Protein AF-A0A6G0R1X8-F1 (afdb_monomer)

Radius of gyration: 16.65 Å; Cα contacts (8 Å, |Δi|>4): 162; chains: 1; bounding box: 64×27×26 Å

Sequence (95 aa):
MTIVTAVLAVLTAAGYVDLYRDAGFKHK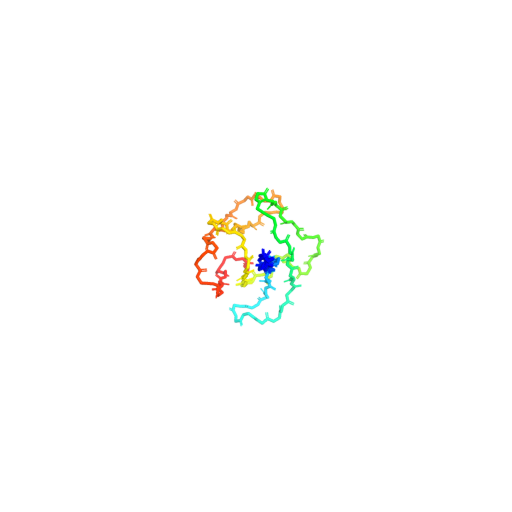LARVDSVVVDACYRFTRKYVDNVITSAKWHGLPGSATITFYTGRNCDGTTRDWPIDTPSPRIFDWMG

Organism: NCBI:txid53985

Solvent-accessible surface area (backbone atoms only — not comparable to full-atom values): 6027 Å² total; per-residue (Å²): 138,86,83,80,80,81,78,80,78,76,79,73,57,67,9,34,40,40,34,9,48,32,66,84,69,38,69,76,72,50,72,46,68,63,61,61,84,101,63,86,87,67,83,90,56,73,88,58,62,70,40,43,16,15,40,39,56,49,58,61,76,73,95,39,69,51,72,48,51,76,33,81,81,76,35,81,60,72,51,72,44,56,63,80,51,79,63,66,48,66,44,96,76,40,105

Secondary structure (DSSP, 8-state):
---------------EEEEESSTTS-SEEEEE-SPPTT-------GGGTT---EEEEES--SS-EEEEESSTTS-SSEEEEETTSPS-EE-SS--

Structure (mmCIF, N/CA/C/O backbone):
data_AF-A0A6G0R1X8-F1
#
_entry.id   AF-A0A6G0R1X8-F1
#
loop_
_atom_site.group_PDB
_atom_site.id
_atom_site.type_symbol
_atom_site.label_atom_id
_atom_site.label_alt_id
_atom_site.label_comp_id
_atom_site.label_asym_id
_atom_site.label_entity_id
_atom_site.label_seq_id
_atom_site.pdbx_PDB_ins_code
_atom_site.Cartn_x
_atom_site.Cartn_y
_atom_site.Cartn_z
_atom_site.occupancy
_atom_site.B_iso_or_equiv
_atom_site.auth_seq_id
_atom_site.auth_comp_id
_atom_site.auth_asym_id
_atom_site.auth_atom_id
_atom_site.pdbx_PDB_model_num
ATOM 1 N N . MET A 1 1 ? 49.512 9.334 2.892 1.00 44.31 1 MET A N 1
ATOM 2 C CA . MET A 1 1 ? 48.211 9.753 3.453 1.00 44.31 1 MET A CA 1
ATOM 3 C C . MET A 1 1 ? 47.153 8.879 2.801 1.00 44.31 1 MET A C 1
ATOM 5 O O . MET A 1 1 ? 46.906 9.042 1.615 1.00 44.31 1 MET A O 1
ATOM 9 N N . THR A 1 2 ? 46.646 7.870 3.505 1.00 49.78 2 THR A N 1
ATOM 10 C CA . THR A 1 2 ? 45.691 6.902 2.941 1.00 49.78 2 THR A CA 1
ATOM 11 C C . THR A 1 2 ? 44.289 7.381 3.283 1.00 49.78 2 THR A C 1
ATOM 13 O O . THR A 1 2 ? 43.943 7.463 4.458 1.00 49.78 2 THR A O 1
ATOM 16 N N . ILE A 1 3 ? 43.506 7.763 2.277 1.00 58.88 3 ILE A N 1
ATOM 17 C CA . ILE A 1 3 ? 42.121 8.191 2.479 1.00 58.88 3 ILE A CA 1
ATOM 18 C C . ILE A 1 3 ? 41.276 6.917 2.503 1.00 58.88 3 ILE A C 1
ATOM 20 O O . ILE A 1 3 ? 41.110 6.264 1.476 1.00 58.88 3 ILE A O 1
ATOM 24 N N . VAL A 1 4 ? 40.799 6.525 3.684 1.00 59.16 4 VAL A N 1
ATOM 25 C CA . VAL A 1 4 ? 39.840 5.425 3.829 1.00 59.16 4 VAL A CA 1
ATOM 26 C C . VAL A 1 4 ? 38.451 6.017 3.634 1.00 59.16 4 VAL A C 1
ATOM 28 O O . VAL A 1 4 ? 37.895 6.641 4.536 1.00 59.16 4 VAL A O 1
ATOM 31 N N . THR A 1 5 ? 37.903 5.875 2.433 1.00 59.31 5 THR A N 1
ATOM 32 C CA . THR A 1 5 ? 36.533 6.290 2.127 1.00 59.31 5 THR A CA 1
ATOM 33 C C . THR A 1 5 ? 35.571 5.288 2.761 1.00 59.31 5 THR A C 1
ATOM 35 O O . THR A 1 5 ? 35.389 4.180 2.261 1.00 59.31 5 THR A O 1
ATOM 38 N N . ALA A 1 6 ? 34.961 5.656 3.888 1.00 58.72 6 ALA A N 1
ATOM 39 C CA . ALA A 1 6 ? 33.864 4.892 4.465 1.00 58.72 6 ALA A CA 1
ATOM 40 C C . ALA A 1 6 ? 32.612 5.103 3.601 1.00 58.72 6 ALA A C 1
ATOM 42 O O . ALA A 1 6 ? 31.965 6.148 3.667 1.00 58.72 6 ALA A O 1
ATOM 43 N N . VAL A 1 7 ? 32.284 4.125 2.758 1.00 58.69 7 VAL A N 1
ATOM 44 C CA . VAL A 1 7 ? 31.001 4.104 2.050 1.00 58.69 7 VAL A CA 1
ATOM 45 C C . VAL A 1 7 ? 29.928 3.723 3.069 1.00 58.69 7 VAL A C 1
ATOM 47 O O . VAL A 1 7 ? 29.845 2.569 3.488 1.00 58.69 7 VAL A O 1
ATOM 50 N N . LEU A 1 8 ? 29.115 4.694 3.493 1.00 50.12 8 LEU A N 1
ATOM 51 C CA . LEU A 1 8 ? 27.870 4.418 4.209 1.00 50.12 8 LEU A CA 1
ATOM 52 C C . LEU A 1 8 ? 26.924 3.702 3.243 1.00 50.12 8 LEU A C 1
ATOM 54 O O . LEU A 1 8 ? 26.263 4.328 2.416 1.00 50.12 8 LEU A O 1
ATOM 58 N N . ALA A 1 9 ? 26.876 2.375 3.338 1.00 43.78 9 ALA A N 1
ATOM 59 C CA . ALA A 1 9 ? 25.827 1.592 2.712 1.00 43.78 9 ALA A CA 1
ATOM 60 C C . ALA A 1 9 ? 24.506 1.943 3.407 1.00 43.78 9 ALA A C 1
ATOM 62 O O . ALA A 1 9 ? 24.202 1.443 4.491 1.00 43.78 9 ALA A O 1
ATOM 63 N N . VAL A 1 10 ? 23.729 2.842 2.802 1.00 49.38 10 VAL A N 1
ATOM 64 C CA . VAL A 1 10 ? 22.335 3.042 3.188 1.00 49.38 10 VAL A CA 1
ATOM 65 C C . VAL A 1 10 ? 21.616 1.756 2.799 1.00 49.38 10 VAL A C 1
ATOM 67 O O . VAL A 1 10 ? 21.347 1.516 1.625 1.00 49.38 10 VAL A O 1
ATOM 70 N N . LEU A 1 11 ? 21.362 0.891 3.780 1.00 48.38 11 LEU A N 1
ATOM 71 C CA . LEU A 1 11 ? 20.431 -0.220 3.631 1.00 48.38 11 LEU A CA 1
ATOM 72 C C . LEU A 1 11 ? 19.064 0.406 3.355 1.00 48.38 11 LEU A C 1
ATOM 74 O O . LEU A 1 11 ? 18.345 0.775 4.283 1.00 48.38 11 LEU A O 1
ATOM 78 N N . THR A 1 12 ? 18.722 0.595 2.082 1.00 53.66 12 THR A N 1
ATOM 79 C CA . THR A 1 12 ? 17.360 0.944 1.693 1.00 53.66 12 THR A CA 1
ATOM 80 C C . THR A 1 12 ? 16.499 -0.228 2.132 1.00 53.66 12 THR A C 1
ATOM 82 O O . THR A 1 12 ? 16.541 -1.293 1.512 1.00 53.66 12 THR A O 1
ATOM 85 N N . ALA A 1 13 ? 15.804 -0.083 3.262 1.00 56.69 13 ALA A N 1
ATOM 86 C CA . ALA A 1 13 ? 14.865 -1.090 3.719 1.00 56.69 13 ALA A CA 1
ATOM 87 C C . ALA A 1 13 ? 13.905 -1.365 2.561 1.00 56.69 13 ALA A C 1
ATOM 89 O O . ALA A 1 13 ? 13.270 -0.437 2.064 1.00 56.69 13 ALA A O 1
ATOM 90 N N . ALA A 1 14 ? 13.860 -2.614 2.095 1.00 70.62 14 ALA A N 1
ATOM 91 C CA . ALA A 1 14 ? 12.938 -3.017 1.050 1.00 70.62 14 ALA A CA 1
ATOM 92 C C . ALA A 1 14 ? 11.522 -2.666 1.526 1.00 70.62 14 ALA A C 1
ATOM 94 O O . ALA A 1 14 ? 11.067 -3.163 2.560 1.00 70.62 14 ALA A O 1
ATOM 95 N N . GLY A 1 15 ? 10.880 -1.726 0.835 1.00 85.62 15 GLY A N 1
ATOM 96 C CA . GLY A 1 15 ? 9.591 -1.204 1.249 1.00 85.62 15 GLY A CA 1
ATOM 97 C C . GLY A 1 15 ? 8.535 -2.298 1.309 1.00 85.62 15 GLY A C 1
ATOM 98 O O . GLY A 1 15 ? 8.565 -3.243 0.517 1.00 85.62 15 GLY A O 1
ATOM 99 N N . TYR A 1 16 ? 7.605 -2.169 2.252 1.00 90.38 16 TYR A N 1
ATOM 100 C CA . TYR A 1 16 ? 6.550 -3.156 2.450 1.00 90.38 16 TYR A CA 1
ATOM 101 C C . TYR A 1 16 ? 5.172 -2.520 2.592 1.00 90.38 16 TYR A C 1
ATOM 103 O O . TYR A 1 16 ? 5.039 -1.366 3.010 1.00 90.38 16 TYR A O 1
ATOM 111 N N . VAL A 1 17 ? 4.146 -3.323 2.306 1.00 91.38 17 VAL A N 1
ATOM 112 C CA . VAL A 1 17 ? 2.731 -3.021 2.550 1.00 91.38 17 VAL A CA 1
ATOM 113 C C . VAL A 1 17 ? 2.107 -4.162 3.351 1.00 91.38 17 VAL A C 1
ATOM 115 O O . VAL A 1 17 ? 2.099 -5.310 2.915 1.00 91.38 17 VAL A O 1
ATOM 118 N N . ASP A 1 18 ? 1.566 -3.848 4.521 1.00 93.06 18 ASP A N 1
ATOM 119 C CA . ASP A 1 18 ? 0.769 -4.740 5.355 1.00 93.06 18 ASP A CA 1
ATOM 120 C C . ASP A 1 18 ? -0.719 -4.492 5.153 1.00 93.06 18 ASP A C 1
AT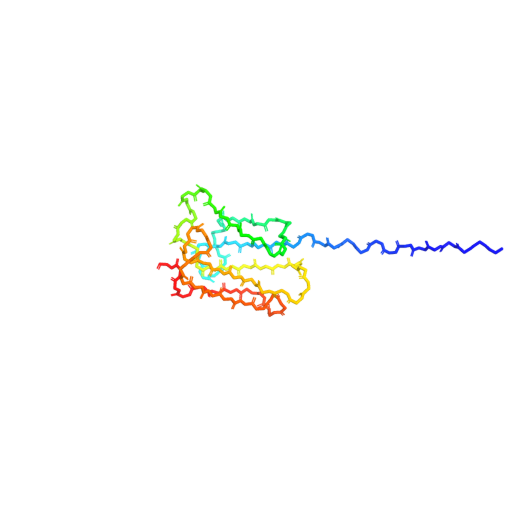OM 122 O O . ASP A 1 18 ? -1.173 -3.350 5.188 1.00 93.06 18 ASP A O 1
ATOM 126 N N . LEU A 1 19 ? -1.473 -5.579 5.008 1.00 91.62 19 LEU A N 1
ATOM 127 C CA . LEU A 1 19 ? -2.918 -5.578 4.798 1.00 91.62 19 LEU A CA 1
ATOM 128 C C . LEU A 1 19 ? -3.616 -6.240 5.980 1.00 91.62 19 LEU A C 1
ATOM 130 O O . LEU A 1 19 ? -3.169 -7.279 6.477 1.00 91.62 19 LEU A O 1
ATOM 134 N N . TYR A 1 20 ? -4.724 -5.654 6.412 1.00 92.25 20 TYR A N 1
ATOM 135 C CA . TYR A 1 20 ? -5.428 -6.029 7.633 1.00 92.25 20 TYR A CA 1
ATOM 136 C C . TYR A 1 20 ? -6.921 -6.166 7.384 1.00 92.25 20 TYR A C 1
ATOM 138 O O . TYR A 1 20 ? -7.495 -5.451 6.560 1.00 92.25 20 TYR A O 1
ATOM 146 N N . ARG A 1 21 ? -7.543 -7.072 8.140 1.00 91.25 21 ARG A N 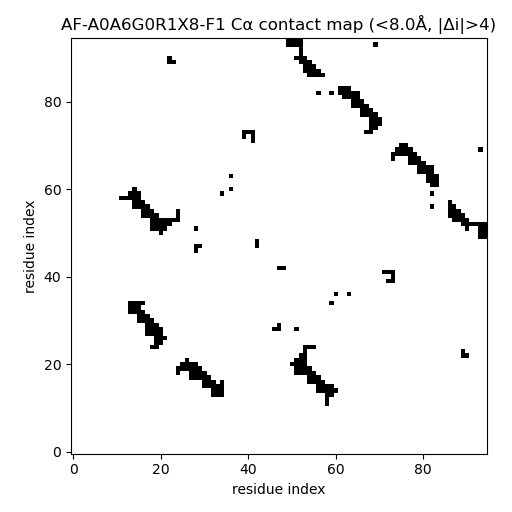1
ATOM 147 C CA . ARG A 1 21 ? -8.987 -7.295 8.080 1.00 91.25 21 ARG A CA 1
ATOM 148 C C . ARG A 1 21 ? -9.796 -6.211 8.781 1.00 91.25 21 ARG A C 1
ATOM 150 O O . ARG A 1 21 ? -10.934 -5.994 8.405 1.00 91.25 21 ARG A O 1
ATOM 157 N N . ASP A 1 22 ? -9.243 -5.581 9.816 1.00 89.69 22 ASP A N 1
ATOM 158 C CA . ASP A 1 22 ? -9.974 -4.588 10.608 1.00 89.69 22 ASP A CA 1
ATOM 159 C C . ASP A 1 22 ? -9.399 -3.192 10.425 1.00 89.69 22 ASP A C 1
ATOM 161 O O . ASP A 1 22 ? -8.184 -3.012 10.310 1.00 89.69 22 ASP A O 1
ATOM 165 N N . ALA A 1 23 ? -10.263 -2.180 10.522 1.00 85.56 23 ALA A N 1
ATOM 166 C CA . ALA A 1 23 ? -9.891 -0.767 10.455 1.00 85.56 23 ALA A CA 1
ATOM 167 C C . ALA A 1 23 ? -8.841 -0.370 11.517 1.00 85.56 23 ALA A C 1
ATOM 169 O O . ALA A 1 23 ? -8.054 0.546 11.314 1.00 85.56 23 ALA A O 1
ATOM 170 N N . GLY A 1 24 ? -8.776 -1.101 12.635 1.00 85.19 24 GLY A N 1
ATOM 171 C CA . GLY A 1 24 ? -7.788 -0.902 13.701 1.00 85.19 24 GLY A CA 1
ATOM 172 C C . GLY A 1 24 ? -6.419 -1.547 13.458 1.00 85.19 24 GLY A C 1
ATOM 173 O O . GLY A 1 24 ? -5.663 -1.702 14.419 1.00 85.19 24 GLY A O 1
ATOM 174 N N . PHE A 1 25 ? -6.097 -1.966 12.228 1.00 88.81 25 PHE A N 1
ATOM 175 C CA . PHE A 1 25 ? -4.842 -2.656 11.879 1.00 88.81 25 PHE A CA 1
ATOM 176 C C . PHE A 1 25 ? -4.641 -3.960 12.663 1.00 88.81 25 PHE A C 1
ATOM 178 O O . PHE A 1 25 ? -3.529 -4.297 13.081 1.00 88.81 25 PHE A O 1
ATOM 185 N N . LYS A 1 26 ? -5.745 -4.674 12.901 1.00 89.81 26 LYS A N 1
ATOM 186 C CA . LYS A 1 26 ? -5.785 -5.984 13.560 1.00 89.81 26 LYS A CA 1
ATOM 187 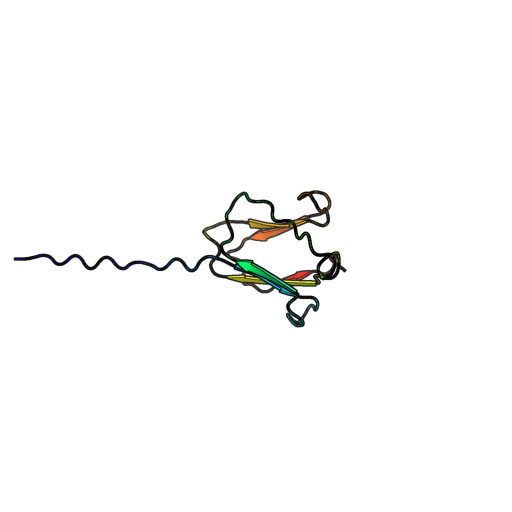C C . LYS A 1 26 ? -5.994 -7.087 12.520 1.00 89.81 26 LYS A C 1
ATOM 189 O O . LYS A 1 26 ? -6.238 -6.803 11.350 1.00 89.81 26 LYS A O 1
ATOM 194 N N . HIS A 1 27 ? -5.787 -8.336 12.942 1.00 92.88 27 HIS A N 1
ATOM 195 C CA . HIS A 1 27 ? -5.892 -9.529 12.094 1.00 92.88 27 HIS A CA 1
ATOM 196 C C . HIS A 1 27 ? -5.172 -9.355 10.743 1.00 92.88 27 HIS A C 1
ATOM 198 O O . HIS A 1 27 ? -5.790 -9.298 9.678 1.00 92.88 27 HIS A O 1
ATOM 204 N N . LYS A 1 28 ? -3.840 -9.226 10.805 1.00 92.25 28 LYS A N 1
ATOM 205 C CA . LYS A 1 28 ? -2.985 -9.093 9.620 1.00 92.25 28 LYS A CA 1
ATOM 206 C C . LYS A 1 28 ? -3.242 -10.249 8.651 1.00 92.25 28 LYS A C 1
ATOM 208 O O . LYS A 1 28 ? -3.161 -11.413 9.033 1.00 92.25 28 LYS A O 1
ATOM 213 N N . LEU A 1 29 ? -3.528 -9.908 7.402 1.00 91.69 29 LEU A N 1
ATOM 214 C CA . LEU A 1 29 ? -3.883 -10.844 6.341 1.00 91.69 29 LEU A CA 1
ATOM 215 C C . LEU A 1 29 ? -2.674 -11.202 5.477 1.00 91.69 29 LEU A C 1
ATOM 217 O O . LEU A 1 29 ? -2.427 -12.373 5.183 1.00 91.69 29 LEU A O 1
ATOM 221 N N . ALA A 1 30 ? -1.924 -10.187 5.056 1.00 90.88 30 ALA A N 1
ATOM 222 C CA . ALA A 1 30 ? -0.793 -10.348 4.157 1.00 90.88 30 ALA A CA 1
ATOM 223 C C . ALA A 1 30 ? 0.238 -9.236 4.359 1.00 90.88 30 ALA A C 1
ATOM 225 O O . ALA A 1 30 ? -0.076 -8.156 4.864 1.00 90.88 30 ALA A O 1
ATOM 226 N N . ARG A 1 31 ? 1.466 -9.527 3.933 1.00 91.81 31 ARG A N 1
ATOM 227 C CA . ARG A 1 31 ? 2.511 -8.542 3.682 1.00 91.81 31 ARG A CA 1
ATOM 228 C C . ARG A 1 31 ? 2.959 -8.683 2.233 1.00 91.81 31 ARG A C 1
ATOM 230 O O . ARG A 1 31 ? 3.166 -9.802 1.767 1.00 91.81 31 ARG A O 1
ATOM 237 N N . VAL A 1 32 ? 3.088 -7.558 1.545 1.00 90.00 32 VAL A N 1
ATOM 238 C CA . VAL A 1 32 ? 3.822 -7.444 0.286 1.00 90.00 32 VAL A CA 1
ATOM 239 C C . VAL A 1 32 ? 5.175 -6.848 0.639 1.00 90.00 32 VAL A C 1
ATOM 241 O O . VAL A 1 32 ? 5.251 -5.681 1.009 1.00 90.00 32 VAL A O 1
ATOM 244 N N . ASP A 1 33 ? 6.214 -7.673 0.610 1.00 89.44 33 ASP A N 1
ATOM 245 C CA . ASP A 1 33 ? 7.602 -7.255 0.811 1.00 89.44 33 ASP A CA 1
ATOM 246 C C . ASP A 1 33 ? 8.246 -6.874 -0.525 1.00 89.44 33 ASP A C 1
ATOM 248 O O . ASP A 1 33 ? 7.782 -7.298 -1.586 1.00 89.44 33 ASP A O 1
ATOM 252 N N . SER A 1 34 ? 9.341 -6.111 -0.463 1.00 85.50 34 SER A N 1
ATOM 253 C CA . SER A 1 34 ? 10.130 -5.724 -1.640 1.00 85.50 34 SER A CA 1
ATOM 254 C C . SER A 1 34 ? 9.269 -5.114 -2.744 1.00 85.50 34 SER A C 1
ATOM 256 O O . SER A 1 34 ? 9.332 -5.523 -3.904 1.00 85.50 34 SER A O 1
ATOM 258 N N . VAL A 1 35 ? 8.428 -4.153 -2.358 1.00 85.62 35 VAL A N 1
ATOM 259 C CA . VAL A 1 35 ? 7.515 -3.476 -3.280 1.00 85.62 35 VAL A CA 1
ATOM 260 C C . VAL A 1 35 ? 8.313 -2.741 -4.354 1.00 85.62 35 VAL A C 1
ATOM 262 O O . VAL A 1 35 ? 9.187 -1.927 -4.056 1.00 85.62 35 VAL A O 1
ATOM 265 N N . VAL A 1 36 ? 7.980 -3.036 -5.606 1.00 84.94 36 VAL A N 1
ATOM 266 C CA . VAL A 1 36 ? 8.537 -2.430 -6.814 1.00 84.94 36 VAL A CA 1
ATOM 267 C C . VAL A 1 36 ? 7.517 -1.427 -7.349 1.00 84.94 36 VAL A C 1
ATOM 269 O O . VAL A 1 36 ? 6.314 -1.689 -7.338 1.00 84.94 36 VAL A O 1
ATOM 272 N N . VAL A 1 37 ? 7.995 -0.263 -7.788 1.00 84.62 37 VAL A N 1
ATOM 273 C CA . VAL A 1 37 ? 7.160 0.754 -8.448 1.00 84.62 37 VAL A CA 1
ATOM 274 C C . VAL A 1 37 ? 6.701 0.268 -9.824 1.00 84.62 37 VAL A C 1
ATOM 276 O O . VAL A 1 37 ? 7.323 -0.616 -10.406 1.00 84.62 37 VAL A O 1
ATOM 279 N N . ASP A 1 38 ? 5.595 0.819 -10.328 1.00 84.44 38 ASP A N 1
ATOM 280 C CA . ASP A 1 38 ? 4.991 0.438 -11.616 1.00 84.44 38 ASP A CA 1
ATOM 281 C C . ASP A 1 38 ? 4.626 -1.058 -11.735 1.00 84.44 38 ASP A C 1
ATOM 283 O O . ASP A 1 38 ? 4.536 -1.617 -12.829 1.00 84.44 38 ASP A O 1
ATOM 287 N N . ALA A 1 39 ? 4.378 -1.717 -10.597 1.00 87.19 39 ALA A N 1
ATOM 288 C CA . ALA A 1 39 ? 3.970 -3.115 -10.527 1.00 87.19 39 ALA A CA 1
ATOM 289 C C . ALA A 1 39 ? 2.524 -3.277 -10.029 1.00 87.19 39 ALA A C 1
ATOM 291 O O . ALA A 1 39 ? 2.089 -2.635 -9.073 1.00 87.19 39 ALA A O 1
ATOM 292 N N . CYS A 1 40 ? 1.792 -4.204 -10.653 1.00 89.19 40 CYS A N 1
ATOM 293 C CA . CYS A 1 40 ? 0.463 -4.633 -10.222 1.00 89.19 40 CYS A CA 1
ATOM 294 C C . CYS A 1 40 ? 0.573 -5.926 -9.403 1.00 89.19 40 CYS A C 1
ATOM 296 O O . CYS A 1 40 ? 0.979 -6.972 -9.919 1.00 89.19 40 CYS A O 1
ATOM 298 N N . TYR A 1 41 ? 0.184 -5.869 -8.129 1.00 87.56 41 TYR A N 1
ATOM 299 C CA . TYR A 1 41 ? 0.158 -7.031 -7.245 1.00 87.56 41 TYR A CA 1
ATOM 300 C C . TYR A 1 41 ? -1.260 -7.584 -7.147 1.00 87.56 41 TYR A C 1
ATOM 302 O O . TYR A 1 41 ? -2.189 -6.874 -6.772 1.00 87.56 41 TYR A O 1
ATOM 310 N N . ARG A 1 42 ? -1.413 -8.882 -7.423 1.00 86.81 42 ARG A N 1
ATOM 311 C CA . ARG A 1 42 ? -2.663 -9.611 -7.189 1.00 86.81 42 ARG A CA 1
ATOM 312 C C . ARG A 1 42 ? -2.457 -10.697 -6.149 1.00 86.81 42 ARG A C 1
ATOM 314 O O . ARG A 1 42 ? -1.477 -11.443 -6.197 1.00 86.81 42 ARG A O 1
ATOM 321 N N . PHE A 1 43 ? -3.418 -10.839 -5.251 1.00 82.56 43 PHE A N 1
ATOM 322 C CA . PHE A 1 43 ? -3.437 -11.950 -4.314 1.00 82.56 43 PHE A CA 1
ATOM 323 C C . PHE A 1 43 ? -4.210 -13.117 -4.924 1.00 82.56 43 PHE A C 1
ATOM 325 O O . PHE A 1 43 ? -5.319 -12.962 -5.423 1.00 82.56 43 PHE A O 1
ATOM 332 N N . THR A 1 44 ? -3.614 -14.307 -4.911 1.00 79.56 44 THR A N 1
ATOM 333 C CA . THR A 1 44 ? -4.259 -15.533 -5.413 1.00 79.56 44 THR A CA 1
ATOM 334 C C . THR A 1 44 ? -5.034 -16.277 -4.327 1.00 79.56 44 THR A C 1
ATOM 336 O O . THR A 1 44 ? -5.774 -17.216 -4.622 1.00 79.56 44 THR A O 1
ATOM 339 N N . ARG A 1 45 ? -4.861 -15.886 -3.059 1.00 77.38 45 ARG A N 1
ATOM 340 C CA . ARG A 1 45 ? -5.483 -16.555 -1.917 1.00 77.38 45 ARG A CA 1
ATOM 341 C C . ARG A 1 45 ? -6.830 -15.920 -1.590 1.00 77.38 45 ARG A C 1
ATOM 343 O O . ARG A 1 45 ? -6.887 -14.760 -1.217 1.00 77.38 45 ARG A O 1
ATOM 350 N N . LYS A 1 46 ? -7.888 -16.732 -1.596 1.00 73.81 46 LYS A N 1
ATOM 351 C CA . LYS A 1 46 ? -9.269 -16.280 -1.353 1.00 73.81 46 LYS A CA 1
ATOM 352 C C . LYS A 1 46 ? -9.512 -15.608 0.001 1.00 73.81 46 LYS A C 1
ATOM 354 O O . LYS A 1 46 ? -10.479 -14.879 0.141 1.00 73.81 46 LYS A O 1
ATOM 359 N N . TYR A 1 47 ? -8.681 -15.858 1.017 1.00 74.94 47 TYR A N 1
ATOM 360 C CA . TYR A 1 47 ? -8.930 -15.309 2.356 1.00 74.94 47 TYR A CA 1
ATOM 361 C C . TYR A 1 47 ? -8.638 -13.809 2.474 1.00 74.94 47 TYR A C 1
ATOM 363 O O . TYR A 1 47 ? -8.918 -13.249 3.531 1.00 74.94 47 TYR A O 1
ATOM 371 N N . VAL A 1 48 ? -8.044 -13.185 1.449 1.00 77.69 48 VAL A N 1
ATOM 372 C CA . VAL A 1 48 ? -7.845 -11.730 1.390 1.00 77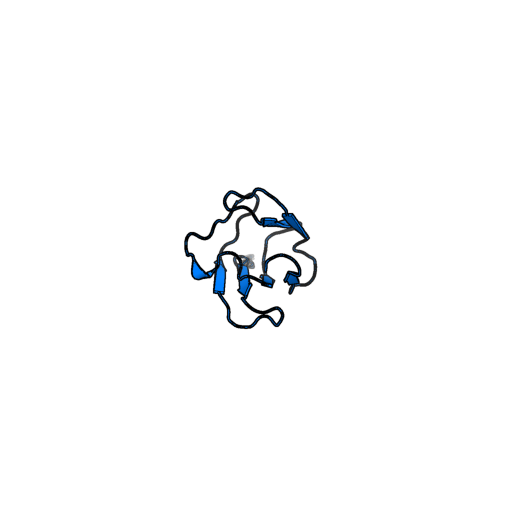.69 48 VAL A CA 1
ATOM 373 C C . VAL A 1 48 ? -8.851 -11.022 0.481 1.00 77.69 48 VAL A C 1
ATOM 375 O O . VAL A 1 48 ? -8.902 -9.795 0.491 1.00 77.69 48 VAL A O 1
ATOM 378 N N . ASP A 1 49 ? -9.652 -11.772 -0.283 1.00 80.00 49 ASP A N 1
ATOM 379 C CA . ASP A 1 49 ? -10.634 -11.209 -1.210 1.00 80.00 49 ASP A CA 1
ATOM 380 C C . ASP A 1 49 ? -11.733 -10.489 -0.413 1.00 80.00 49 ASP A C 1
ATOM 382 O O . ASP A 1 49 ? -12.374 -11.105 0.437 1.00 80.00 49 ASP A O 1
ATOM 386 N N . ASN A 1 50 ? -11.952 -9.199 -0.695 1.00 80.81 50 ASN A N 1
ATOM 387 C CA . ASN A 1 50 ? -13.023 -8.358 -0.126 1.00 80.81 50 ASN A CA 1
ATOM 388 C C . ASN A 1 50 ? -13.107 -8.342 1.411 1.00 80.81 50 ASN A C 1
ATOM 390 O O . ASN A 1 50 ? -14.176 -8.159 1.982 1.00 80.81 50 ASN A O 1
ATOM 394 N N . VAL A 1 51 ? -11.994 -8.588 2.100 1.00 87.56 51 VAL A N 1
ATOM 395 C CA . VAL A 1 51 ? -11.945 -8.535 3.572 1.00 87.56 51 VAL A CA 1
ATOM 396 C C . VAL A 1 51 ? -10.908 -7.550 4.090 1.00 87.56 51 VAL A C 1
ATOM 398 O O . VAL A 1 51 ? -10.728 -7.451 5.298 1.00 87.56 51 VAL A O 1
ATOM 401 N N . ILE A 1 52 ? -10.171 -6.875 3.207 1.00 88.50 52 ILE A N 1
ATOM 402 C CA . ILE A 1 52 ? -9.138 -5.918 3.601 1.00 88.50 52 ILE A CA 1
ATOM 403 C C . ILE A 1 52 ? -9.823 -4.591 3.908 1.00 88.50 52 ILE A C 1
ATOM 405 O O . ILE A 1 52 ? -10.375 -3.967 3.014 1.00 88.50 52 ILE A O 1
ATOM 409 N N . THR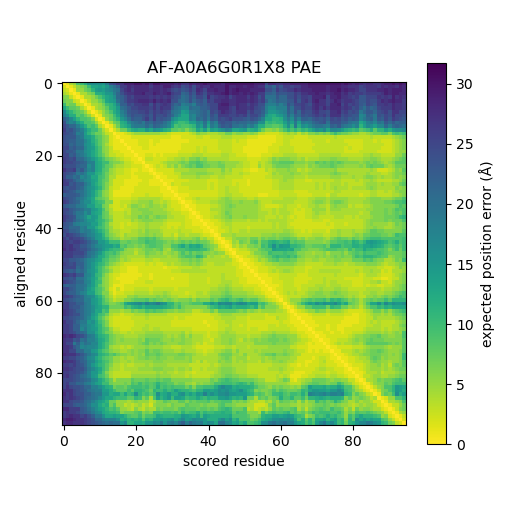 A 1 53 ? -9.727 -4.113 5.143 1.00 90.25 53 THR A N 1
ATOM 410 C CA . THR A 1 53 ? -10.326 -2.825 5.532 1.00 90.25 53 THR A CA 1
ATOM 411 C C . THR A 1 53 ? -9.288 -1.806 5.991 1.00 90.25 53 THR A C 1
ATOM 413 O O . THR A 1 53 ? -9.641 -0.673 6.309 1.00 90.25 53 THR A O 1
ATOM 416 N N . SER A 1 54 ? -8.008 -2.176 6.095 1.00 90.62 54 SER A N 1
ATOM 417 C CA . SER A 1 54 ? -6.939 -1.213 6.369 1.00 90.62 54 SER A CA 1
ATOM 418 C C . SER A 1 54 ? -5.564 -1.682 5.893 1.00 90.62 54 SER A C 1
ATOM 420 O O . SER A 1 54 ? -5.316 -2.880 5.717 1.00 90.62 54 SER A O 1
ATOM 422 N N . ALA A 1 55 ? -4.654 -0.725 5.692 1.00 91.31 55 ALA A N 1
ATOM 423 C CA . ALA A 1 55 ? -3.281 -0.977 5.273 1.00 91.31 55 ALA A CA 1
ATOM 424 C C . ALA A 1 55 ? -2.251 -0.094 5.994 1.00 91.31 55 ALA A C 1
ATOM 426 O O . ALA A 1 55 ? -2.522 1.043 6.396 1.00 91.31 55 ALA A O 1
ATOM 427 N N . LYS A 1 56 ? -1.034 -0.625 6.122 1.00 91.00 56 LYS A N 1
ATOM 428 C CA . LYS A 1 56 ? 0.175 0.077 6.579 1.00 91.00 56 LYS A CA 1
ATOM 429 C C . LYS A 1 56 ? 1.268 -0.091 5.549 1.00 91.00 56 LYS A C 1
ATOM 431 O O . LYS A 1 56 ? 1.407 -1.169 4.995 1.00 91.00 56 LYS A O 1
ATOM 436 N N . TRP A 1 57 ? 2.087 0.925 5.349 1.00 89.56 57 TRP A N 1
ATOM 437 C CA . TRP A 1 57 ? 3.270 0.796 4.508 1.00 89.56 57 TRP A CA 1
ATOM 438 C C . TRP A 1 57 ? 4.428 1.602 5.069 1.00 89.56 57 TRP A C 1
ATOM 440 O O . TRP A 1 57 ? 4.225 2.579 5.793 1.00 89.56 57 TRP A O 1
ATOM 450 N N . HIS A 1 58 ? 5.645 1.175 4.759 1.00 85.94 58 HIS A N 1
ATOM 451 C CA . HIS A 1 58 ? 6.867 1.846 5.184 1.00 85.94 58 HIS A CA 1
ATOM 452 C C . HIS A 1 58 ? 8.009 1.512 4.225 1.00 85.94 58 HIS A C 1
ATOM 454 O O . HIS A 1 58 ? 8.022 0.436 3.629 1.00 85.94 58 HIS A O 1
ATOM 460 N N . GLY A 1 59 ? 8.984 2.416 4.103 1.00 83.44 59 GLY A N 1
ATOM 461 C CA . GLY A 1 59 ? 10.195 2.189 3.306 1.00 83.44 59 GLY A CA 1
ATOM 462 C C . GLY A 1 59 ? 9.944 2.062 1.803 1.00 83.44 59 GLY A C 1
ATOM 463 O O . GLY A 1 59 ? 10.811 1.576 1.086 1.00 83.44 59 GLY A O 1
ATOM 464 N N . LEU A 1 60 ? 8.757 2.453 1.323 1.00 82.44 60 LEU A N 1
ATOM 465 C CA . LEU A 1 60 ? 8.467 2.489 -0.106 1.00 82.44 60 LEU A CA 1
ATOM 466 C C . LEU A 1 60 ? 9.341 3.567 -0.782 1.00 82.44 60 LEU A C 1
ATOM 468 O O . LEU A 1 60 ? 9.593 4.612 -0.177 1.00 82.44 60 LEU A O 1
ATOM 472 N N . PRO A 1 61 ? 9.837 3.324 -2.004 1.00 73.88 61 PRO A N 1
ATOM 473 C CA . PRO A 1 61 ? 10.789 4.220 -2.653 1.00 73.88 61 PRO A CA 1
ATOM 474 C C . PRO A 1 61 ? 10.128 5.489 -3.224 1.00 73.88 61 PRO A C 1
ATOM 476 O O . PRO A 1 61 ? 9.224 5.408 -4.051 1.00 73.88 61 PRO A O 1
ATOM 479 N N . GLY A 1 62 ? 10.661 6.662 -2.860 1.00 72.75 62 GLY A N 1
A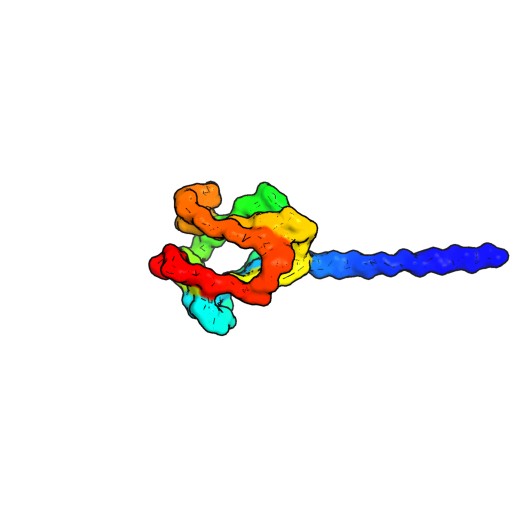TOM 480 C CA . GLY A 1 62 ? 10.460 7.931 -3.578 1.00 72.75 62 GLY A CA 1
ATOM 481 C C . GLY A 1 62 ? 9.104 8.629 -3.393 1.00 72.75 62 GLY A C 1
ATOM 482 O O . GLY A 1 62 ? 8.432 8.470 -2.380 1.00 72.75 62 GLY A O 1
ATOM 483 N N . SER A 1 63 ? 8.728 9.440 -4.389 1.00 75.56 63 SER A N 1
ATOM 484 C CA . SER A 1 63 ? 7.444 10.149 -4.510 1.00 75.56 63 SER A CA 1
ATOM 485 C C . SER A 1 63 ? 6.423 9.308 -5.288 1.00 75.56 63 SER A C 1
ATOM 487 O O . SER A 1 63 ? 5.899 9.737 -6.318 1.00 75.56 63 SER A O 1
ATOM 489 N N . ALA A 1 64 ? 6.220 8.060 -4.867 1.00 81.25 64 ALA A N 1
ATOM 490 C CA . ALA A 1 64 ? 5.297 7.154 -5.541 1.00 81.25 64 ALA A CA 1
ATOM 491 C C . ALA A 1 64 ? 3.866 7.302 -5.007 1.00 81.25 64 ALA A C 1
ATOM 493 O O . ALA A 1 64 ? 3.602 7.902 -3.964 1.00 81.25 64 ALA A O 1
ATOM 494 N N . THR A 1 65 ? 2.925 6.716 -5.731 1.00 88.50 65 THR A N 1
ATOM 495 C CA . THR A 1 65 ? 1.534 6.606 -5.306 1.00 88.50 65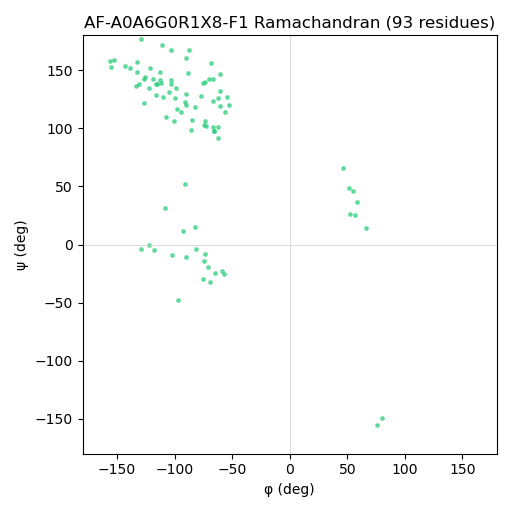 THR A CA 1
ATOM 496 C C . THR A 1 65 ? 1.204 5.132 -5.143 1.00 88.50 65 THR A C 1
ATOM 498 O O . THR A 1 65 ? 1.485 4.334 -6.036 1.00 88.50 65 THR A O 1
ATOM 501 N N . ILE A 1 66 ? 0.644 4.757 -3.995 1.00 88.81 66 ILE A N 1
ATOM 502 C CA . ILE A 1 66 ? 0.101 3.416 -3.798 1.00 88.81 66 ILE A CA 1
ATOM 503 C C . ILE A 1 66 ? -1.368 3.418 -4.204 1.00 88.81 66 ILE A C 1
ATOM 505 O O . ILE A 1 66 ? -2.172 4.143 -3.621 1.00 88.81 66 ILE A O 1
ATOM 509 N N . THR A 1 67 ? -1.711 2.593 -5.191 1.00 90.94 67 THR A N 1
ATOM 510 C CA . THR A 1 67 ? -3.082 2.464 -5.690 1.00 90.94 67 THR A CA 1
ATOM 511 C C . THR A 1 67 ? -3.652 1.111 -5.311 1.00 90.94 67 THR A C 1
ATOM 513 O O . THR A 1 67 ? -3.077 0.064 -5.607 1.00 90.94 67 THR A O 1
ATOM 516 N N . PHE A 1 68 ? -4.812 1.141 -4.673 1.00 89.81 68 PHE A N 1
ATOM 517 C CA . PHE A 1 68 ? -5.589 -0.032 -4.327 1.00 89.81 68 PHE A CA 1
ATOM 518 C C . PHE A 1 68 ? -6.793 -0.152 -5.262 1.00 89.81 68 PHE A C 1
ATOM 520 O O . PHE A 1 68 ? -7.526 0.819 -5.448 1.00 89.81 68 PHE A O 1
ATOM 527 N N . TYR A 1 69 ? -7.003 -1.344 -5.818 1.00 89.38 69 TYR A N 1
ATOM 528 C CA . TYR A 1 69 ? -8.028 -1.639 -6.824 1.00 89.38 69 TYR A CA 1
ATOM 529 C C . TYR A 1 69 ? -9.099 -2.578 -6.249 1.00 89.38 69 TYR A C 1
ATOM 531 O O . TYR A 1 69 ? -8.761 -3.514 -5.524 1.00 89.38 69 TYR A O 1
ATOM 539 N N . THR A 1 70 ? -10.377 -2.374 -6.594 1.00 85.50 70 THR A N 1
ATOM 540 C CA . THR A 1 70 ? -11.443 -3.372 -6.338 1.00 85.50 70 THR A CA 1
ATOM 541 C C . THR A 1 70 ? -11.287 -4.610 -7.218 1.00 85.50 70 THR A C 1
ATOM 543 O O . THR A 1 70 ? -11.714 -5.703 -6.854 1.00 85.50 70 THR A O 1
ATOM 546 N N . GLY A 1 71 ? -10.768 -4.421 -8.431 1.00 82.81 71 GLY A N 1
ATOM 547 C CA . GLY A 1 71 ? -10.684 -5.455 -9.444 1.00 82.81 71 GLY A CA 1
ATOM 548 C C . GLY A 1 71 ? -9.394 -6.264 -9.342 1.00 82.81 71 GLY A C 1
ATOM 549 O O . GLY A 1 71 ? -8.332 -5.774 -8.955 1.00 82.81 71 GLY A O 1
ATOM 550 N N . ARG A 1 72 ? -9.489 -7.547 -9.699 1.00 81.38 72 ARG A N 1
ATOM 551 C CA . ARG A 1 72 ? -8.382 -8.511 -9.594 1.00 81.38 72 ARG A CA 1
ATOM 552 C C . ARG A 1 72 ? -7.207 -8.177 -10.518 1.00 81.38 72 ARG A C 1
ATOM 554 O O . ARG A 1 72 ? -6.094 -8.633 -10.252 1.00 81.38 72 ARG A O 1
ATOM 561 N N . ASN A 1 73 ? -7.443 -7.444 -11.602 1.00 85.50 73 ASN A N 1
ATOM 562 C CA . ASN A 1 73 ? -6.454 -7.199 -12.650 1.00 85.50 73 ASN A CA 1
ATOM 563 C C . ASN A 1 73 ? -5.955 -5.749 -12.634 1.00 85.50 73 ASN A C 1
ATOM 565 O O . ASN A 1 73 ? -5.623 -5.209 -13.685 1.00 85.50 73 ASN A O 1
ATOM 569 N N . CYS A 1 74 ? -5.908 -5.129 -11.448 1.00 89.12 74 CYS A N 1
ATOM 570 C CA . CYS A 1 74 ? -5.639 -3.699 -11.293 1.00 89.12 74 CYS A CA 1
ATOM 571 C C . CYS A 1 74 ? -6.608 -2.838 -12.120 1.00 89.12 74 CYS A C 1
ATOM 573 O O . CYS A 1 74 ? -6.223 -1.908 -12.823 1.00 89.12 74 CYS A O 1
ATOM 575 N N . ASP A 1 75 ? -7.887 -3.192 -12.027 1.00 88.56 75 ASP A N 1
ATOM 576 C CA . ASP A 1 75 ? -9.015 -2.580 -12.711 1.00 88.56 75 ASP A CA 1
ATOM 57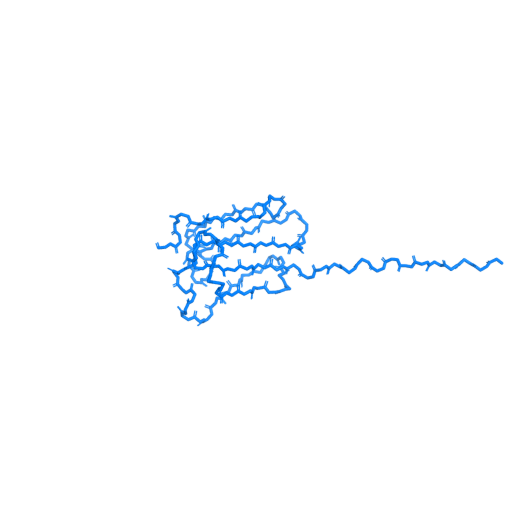7 C C . ASP A 1 75 ? -10.147 -2.229 -11.725 1.00 88.56 75 ASP A C 1
ATOM 579 O O . ASP A 1 75 ? -10.074 -2.490 -10.520 1.00 88.56 75 ASP A O 1
ATOM 583 N N . GLY A 1 76 ? -11.210 -1.607 -12.235 1.00 87.19 76 GLY A N 1
ATOM 584 C CA . GLY A 1 76 ? -12.364 -1.194 -11.434 1.00 87.19 76 GLY A CA 1
ATOM 585 C C . GLY A 1 76 ? -12.139 0.109 -10.666 1.00 87.19 76 GLY A C 1
ATOM 586 O O . GLY A 1 76 ? -11.447 1.011 -11.134 1.00 87.19 76 GLY A O 1
ATOM 587 N N . THR A 1 77 ? -12.778 0.235 -9.503 1.00 88.12 77 THR A N 1
ATOM 588 C CA . THR A 1 77 ? -12.668 1.425 -8.656 1.00 88.12 77 THR A CA 1
ATOM 589 C C . THR A 1 77 ? -11.331 1.434 -7.932 1.00 88.12 77 THR A C 1
ATOM 591 O O . THR A 1 77 ? -10.867 0.404 -7.435 1.00 88.12 77 THR A O 1
ATOM 594 N N . THR A 1 78 ? -10.726 2.616 -7.854 1.00 89.69 78 THR A N 1
ATOM 595 C CA . THR A 1 78 ? -9.417 2.807 -7.243 1.00 89.69 78 THR A CA 1
ATOM 596 C C . THR A 1 78 ? -9.467 3.794 -6.093 1.00 89.69 78 THR A C 1
ATOM 598 O O . THR A 1 78 ? -10.270 4.731 -6.072 1.00 89.69 78 THR A O 1
ATOM 601 N N . ARG A 1 79 ? -8.545 3.615 -5.151 1.00 87.75 79 ARG A N 1
ATOM 602 C CA . ARG A 1 79 ? -8.060 4.714 -4.322 1.00 87.75 79 ARG A CA 1
ATOM 603 C C . ARG A 1 79 ? -6.557 4.716 -4.294 1.00 87.75 79 ARG A C 1
ATOM 605 O O . ARG A 1 79 ? -5.921 3.677 -4.125 1.00 87.75 79 ARG A O 1
ATOM 612 N N . ASP A 1 80 ? -6.036 5.912 -4.400 1.00 88.25 80 ASP A N 1
ATOM 613 C CA . ASP A 1 80 ? -4.630 6.201 -4.445 1.00 88.25 80 ASP A CA 1
ATOM 614 C C . ASP A 1 80 ? -4.231 7.092 -3.267 1.00 88.25 80 ASP A C 1
ATOM 616 O O . ASP A 1 80 ? -4.984 7.960 -2.819 1.00 88.25 80 ASP A O 1
ATOM 620 N N . TRP A 1 81 ? -3.043 6.831 -2.729 1.00 87.56 81 TRP A N 1
ATOM 621 C CA . TRP A 1 81 ? -2.422 7.675 -1.718 1.00 87.56 81 TRP A CA 1
ATOM 622 C C . TRP A 1 81 ? -0.960 7.914 -2.074 1.00 87.56 81 TRP A C 1
ATOM 624 O O . TRP A 1 81 ? -0.248 6.959 -2.398 1.00 87.56 81 TRP A O 1
ATOM 634 N N . PRO A 1 82 ? -0.471 9.154 -1.949 1.00 86.12 82 PRO A N 1
ATOM 635 C CA . PRO A 1 82 ? 0.960 9.413 -1.997 1.00 86.12 82 PRO A CA 1
ATOM 636 C C . PRO A 1 82 ? 1.661 8.661 -0.854 1.00 86.12 82 PRO A C 1
ATOM 638 O O . PRO A 1 82 ? 1.190 8.682 0.289 1.00 86.12 82 PRO A O 1
ATOM 641 N N . ILE A 1 83 ? 2.753 7.947 -1.137 1.00 81.75 83 ILE A N 1
ATOM 642 C CA . ILE A 1 83 ? 3.409 7.078 -0.137 1.00 81.75 83 ILE A CA 1
ATOM 643 C C . ILE A 1 83 ? 4.128 7.858 0.970 1.00 81.75 83 ILE A C 1
ATOM 645 O O . ILE A 1 83 ? 4.384 7.295 2.035 1.00 81.75 83 ILE A O 1
ATOM 649 N N . ASP A 1 84 ? 4.425 9.132 0.716 1.00 77.00 84 ASP A N 1
ATOM 650 C CA . ASP A 1 84 ? 4.973 10.117 1.652 1.00 77.00 84 ASP A CA 1
ATOM 651 C C . ASP A 1 84 ? 3.925 10.622 2.656 1.00 77.00 84 ASP A C 1
ATOM 653 O O . ASP A 1 84 ? 4.277 11.182 3.697 1.00 77.00 84 ASP A O 1
ATOM 657 N N . THR A 1 85 ? 2.634 10.372 2.408 1.00 69.31 85 THR A N 1
ATOM 658 C CA . THR A 1 85 ? 1.610 10.619 3.421 1.00 69.31 85 THR A CA 1
ATOM 659 C C . THR A 1 85 ? 1.732 9.609 4.570 1.00 69.31 85 THR A C 1
ATOM 661 O O . THR A 1 85 ? 1.984 8.425 4.335 1.00 69.31 85 THR A O 1
ATOM 664 N N . PRO A 1 86 ? 1.506 10.023 5.834 1.00 66.81 86 PRO A N 1
ATOM 665 C CA . PRO A 1 86 ? 1.730 9.148 6.983 1.00 66.81 86 PRO A CA 1
ATOM 666 C C . PRO A 1 86 ? 0.841 7.908 6.913 1.00 66.81 86 PRO A C 1
ATOM 668 O O . PRO A 1 86 ? -0.379 8.055 6.924 1.00 66.81 86 PRO A O 1
ATOM 671 N N . SER A 1 87 ? 1.403 6.700 6.865 1.00 69.06 87 SER A N 1
ATOM 672 C CA . SER A 1 87 ? 0.636 5.472 7.096 1.00 69.06 87 SER A CA 1
ATOM 673 C C . SER A 1 87 ? 0.325 5.366 8.602 1.00 69.06 87 SER A C 1
ATOM 675 O O . SER A 1 87 ? 1.158 5.750 9.428 1.00 69.06 87 SER A O 1
ATOM 677 N N . PRO A 1 88 ? -0.885 4.925 8.999 1.00 78.00 88 PRO A N 1
ATOM 678 C CA . PRO A 1 88 ? -1.715 3.946 8.294 1.00 78.00 88 PRO A CA 1
ATOM 679 C C . PRO A 1 88 ? -3.023 4.477 7.647 1.00 78.00 88 PRO A C 1
ATOM 681 O O . PRO A 1 88 ? -3.418 5.624 7.870 1.00 78.00 88 PRO A O 1
ATOM 684 N N . ARG A 1 89 ? -3.717 3.645 6.846 1.00 83.56 89 ARG A N 1
ATOM 685 C CA . ARG A 1 89 ? -4.989 3.981 6.158 1.00 83.56 89 ARG A CA 1
ATOM 686 C C . ARG A 1 89 ? -6.110 2.986 6.423 1.00 83.56 89 ARG A C 1
ATOM 688 O O . ARG A 1 89 ? -5.870 1.784 6.439 1.00 83.56 89 ARG A O 1
ATOM 695 N N . ILE A 1 90 ? -7.326 3.507 6.555 1.00 80.94 90 ILE A N 1
ATOM 696 C CA . ILE A 1 90 ? -8.577 2.747 6.653 1.00 80.94 90 ILE A CA 1
ATOM 697 C C . ILE A 1 90 ? -9.294 2.826 5.302 1.00 80.94 90 ILE A C 1
ATOM 699 O O . ILE A 1 90 ? -9.263 3.866 4.642 1.00 80.94 90 ILE A O 1
ATOM 703 N N . PHE A 1 91 ? -9.907 1.723 4.885 1.00 78.44 91 PHE A N 1
ATOM 704 C CA . PHE A 1 91 ? -10.699 1.624 3.669 1.00 78.44 91 PHE A CA 1
ATOM 705 C C . PHE A 1 91 ? -12.180 1.531 4.028 1.00 78.44 91 PHE A C 1
ATOM 707 O O . PHE A 1 91 ? -12.638 0.500 4.511 1.00 78.44 91 PHE A O 1
ATOM 714 N N . ASP A 1 92 ? -12.934 2.587 3.734 1.00 70.38 92 ASP A N 1
ATOM 715 C CA . ASP A 1 92 ? -14.379 2.624 4.010 1.00 70.38 92 ASP A CA 1
ATOM 716 C C . ASP A 1 92 ? -15.225 1.914 2.930 1.00 70.38 92 ASP A C 1
ATOM 718 O O . ASP A 1 92 ? -16.441 1.832 3.050 1.00 70.38 92 ASP A O 1
ATOM 722 N N . TRP A 1 93 ? -14.597 1.420 1.855 1.00 66.94 93 TRP A N 1
ATOM 723 C CA . TRP A 1 93 ? -15.266 0.899 0.649 1.00 66.94 93 TRP A CA 1
ATOM 724 C C . TRP A 1 93 ? -14.797 -0.499 0.214 1.00 66.94 93 TRP A C 1
ATOM 726 O O . TRP A 1 93 ? -15.315 -1.030 -0.762 1.00 66.94 93 TRP A O 1
ATOM 736 N N . MET A 1 94 ? -13.798 -1.080 0.887 1.00 61.66 94 MET A N 1
ATOM 737 C CA . MET A 1 94 ? -13.229 -2.395 0.540 1.00 61.66 94 MET A CA 1
ATOM 738 C C . MET A 1 94 ? -13.877 -3.576 1.290 1.00 61.66 94 MET A C 1
ATOM 740 O O . MET A 1 94 ? -13.339 -4.685 1.263 1.00 61.66 94 MET A O 1
ATOM 744 N N . GLY A 1 95 ? -15.005 -3.334 1.965 1.00 53.59 95 GLY A N 1
ATOM 745 C CA . GLY A 1 95 ? -15.788 -4.335 2.698 1.00 53.59 95 GLY A CA 1
ATOM 746 C C . GLY A 1 95 ? -17.085 -4.701 1.996 1.00 53.59 95 GLY A C 1
ATOM 747 O O . GLY A 1 95 ? -17.645 -3.820 1.306 1.00 53.59 95 GLY A O 1
#

Mean predicted aligned error: 8.81 Å

pLDDT: mean 79.73, std 13.02, range [43.78, 93.06]

Foldseek 3Di:
DDDDDDPPPPPLQQKKKWFAQDQVRPHTDDMDTNDDPPDDDADPDPVRQLRTFKMFIDSDDDQGKDKDANDRRNDDDIDIDGPPPHDIDGHPPSD

Nearest PDB structures (foldseek):
  7mjr-assembly1_A  TM=5.315E-01  e=3.447E+00  Bacillus thuringiensis
  6jjo-assembly1_E  TM=3.725E-01  e=2.348E+00  Escherichia coli K-12